Protein AF-A0A0F2J9I7-F1 (afdb_monomer_lite)

Structure (mmCIF, N/CA/C/O backbone):
data_AF-A0A0F2J9I7-F1
#
_entry.id   AF-A0A0F2J9I7-F1
#
loop_
_atom_site.group_PDB
_atom_site.id
_atom_site.type_symbol
_atom_site.label_atom_id
_atom_site.label_alt_id
_atom_site.label_comp_id
_atom_site.label_asym_id
_atom_site.label_entity_id
_atom_site.label_seq_id
_atom_site.pdbx_PDB_ins_code
_atom_site.Cartn_x
_atom_site.Cartn_y
_atom_site.Cartn_z
_atom_site.occupancy
_atom_site.B_iso_or_equiv
_atom_site.auth_seq_id
_atom_site.auth_comp_id
_atom_site.auth_asym_id
_atom_site.auth_atom_id
_atom_site.pdbx_PDB_model_num
ATOM 1 N N . MET A 1 1 ? -5.305 10.908 13.350 1.00 78.50 1 MET A N 1
ATOM 2 C CA . MET A 1 1 ? -6.358 9.866 13.290 1.00 78.50 1 MET A CA 1
ATOM 3 C C . MET A 1 1 ? -6.018 8.631 14.126 1.00 78.50 1 MET A C 1
ATOM 5 O O . MET A 1 1 ? -6.815 8.283 14.986 1.00 78.50 1 MET A O 1
ATOM 9 N N . LEU A 1 2 ? -4.831 8.025 13.977 1.00 87.38 2 LEU A N 1
ATOM 10 C CA . LEU A 1 2 ? -4.441 6.812 14.722 1.00 87.38 2 LEU A CA 1
ATOM 11 C C . LEU A 1 2 ? -4.554 6.945 16.258 1.00 87.38 2 LEU A C 1
ATOM 13 O O . LEU A 1 2 ? -5.110 6.076 16.919 1.00 87.38 2 LEU A O 1
ATOM 17 N N . ALA A 1 3 ? -4.096 8.063 16.831 1.00 89.31 3 ALA A N 1
ATOM 18 C CA . ALA A 1 3 ? -4.186 8.307 18.276 1.00 89.31 3 ALA A CA 1
ATOM 19 C C . ALA A 1 3 ? -5.640 8.332 18.792 1.00 89.31 3 ALA A C 1
ATOM 21 O O . ALA A 1 3 ? -5.944 7.789 19.852 1.00 89.31 3 ALA A O 1
ATOM 22 N N . GLN A 1 4 ? -6.560 8.916 18.018 1.00 90.62 4 GLN A N 1
ATOM 23 C CA . GLN A 1 4 ? -7.982 8.962 18.361 1.00 90.62 4 GLN A CA 1
ATOM 24 C C . GLN A 1 4 ? -8.631 7.577 18.244 1.00 90.62 4 GLN A C 1
ATOM 26 O O . GLN A 1 4 ? -9.429 7.204 19.102 1.00 90.62 4 GLN A O 1
ATOM 31 N N . ALA A 1 5 ? -8.240 6.797 17.233 1.00 90.69 5 ALA A N 1
ATOM 32 C CA . ALA A 1 5 ? -8.677 5.416 17.064 1.00 90.69 5 ALA A CA 1
ATOM 33 C C . ALA A 1 5 ? -8.221 4.530 18.237 1.00 90.69 5 ALA A C 1
ATOM 35 O O . ALA A 1 5 ? -9.033 3.798 18.792 1.00 90.69 5 ALA A O 1
ATOM 36 N N . LYS A 1 6 ? -6.967 4.664 18.694 1.00 91.31 6 LYS A N 1
ATOM 37 C CA . LYS A 1 6 ? -6.443 3.943 19.872 1.00 91.31 6 LYS A CA 1
ATOM 38 C C . LYS A 1 6 ? -7.169 4.319 21.162 1.00 91.31 6 LYS A C 1
ATOM 40 O O . LYS A 1 6 ? -7.486 3.446 21.964 1.00 91.31 6 LYS A O 1
ATOM 45 N N . LYS A 1 7 ? -7.497 5.604 21.338 1.00 94.06 7 LYS A N 1
ATOM 46 C CA . LYS A 1 7 ? -8.313 6.058 22.473 1.00 94.06 7 LYS A CA 1
ATOM 47 C C . LYS A 1 7 ? -9.696 5.399 22.464 1.00 94.06 7 LYS A C 1
ATOM 49 O O . LYS A 1 7 ? -10.128 4.879 23.484 1.00 94.06 7 LYS A O 1
ATOM 54 N N . ARG A 1 8 ? -10.364 5.373 21.306 1.00 92.75 8 ARG A N 1
ATOM 55 C CA . ARG A 1 8 ? -11.669 4.709 21.150 1.00 92.75 8 ARG A CA 1
ATOM 56 C C . ARG A 1 8 ? -11.585 3.196 21.341 1.00 92.75 8 ARG A C 1
ATOM 58 O O . ARG A 1 8 ? -12.471 2.633 21.969 1.00 92.75 8 ARG A O 1
ATOM 65 N N . LEU A 1 9 ? -10.523 2.559 20.856 1.00 92.88 9 LEU A N 1
ATOM 66 C CA . LEU A 1 9 ? -10.267 1.136 21.069 1.00 92.88 9 LEU A CA 1
ATOM 67 C C . LEU A 1 9 ? -10.207 0.799 22.564 1.00 92.88 9 LEU A C 1
ATOM 69 O O . LEU A 1 9 ? -10.856 -0.149 22.988 1.00 92.88 9 LEU A O 1
ATOM 73 N N . ALA A 1 10 ? -9.493 1.598 23.362 1.00 93.38 10 ALA A N 1
ATOM 74 C CA . ALA A 1 10 ? -9.392 1.384 24.806 1.00 93.38 10 ALA A CA 1
ATOM 75 C C . ALA A 1 10 ? -10.751 1.481 25.524 1.00 93.38 10 ALA A C 1
ATOM 77 O O . ALA A 1 10 ? -10.989 0.767 26.495 1.00 93.38 10 ALA A O 1
ATOM 78 N N . ASP A 1 11 ? -11.657 2.338 25.047 1.00 93.38 11 ASP A N 1
ATOM 79 C CA . ASP A 1 11 ? -13.017 2.420 25.585 1.00 93.38 11 ASP A CA 1
ATOM 80 C C . ASP A 1 11 ? -13.882 1.234 25.152 1.00 93.38 11 ASP A C 1
ATOM 82 O O . ASP A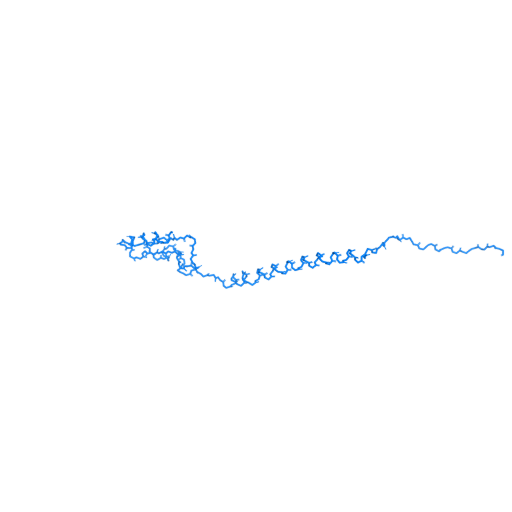 1 11 ? -14.610 0.676 25.968 1.00 93.38 11 ASP A O 1
ATOM 86 N N . VAL A 1 12 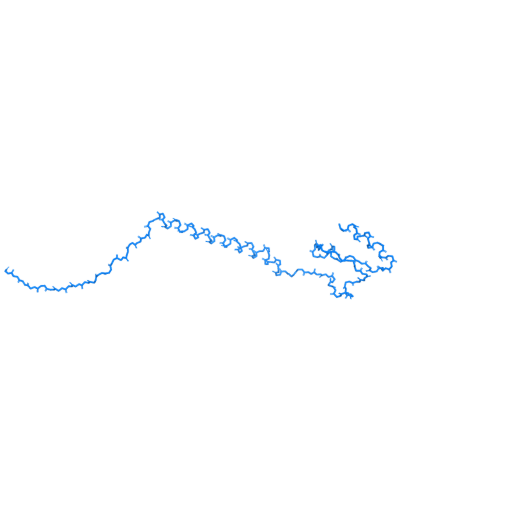? -13.772 0.808 23.893 1.00 93.00 12 VAL A N 1
ATOM 87 C CA . VAL A 1 12 ? -14.556 -0.308 23.343 1.00 93.00 12 VAL A CA 1
ATOM 88 C C . VAL A 1 12 ? -14.097 -1.658 23.897 1.00 93.00 12 VAL A C 1
ATOM 90 O O . VAL A 1 12 ? -14.937 -2.521 24.142 1.00 93.00 12 VAL A O 1
ATOM 93 N N . GLN A 1 13 ? -12.804 -1.829 24.190 1.00 93.19 13 GLN A N 1
ATOM 94 C CA . GLN A 1 13 ? -12.270 -3.059 24.789 1.00 93.19 13 GLN A CA 1
ATOM 95 C C . GLN A 1 13 ? -12.834 -3.365 26.180 1.00 93.19 13 GLN A C 1
ATOM 97 O O . GLN A 1 13 ? -12.838 -4.523 26.591 1.00 93.19 13 GLN A O 1
ATOM 102 N N . LYS A 1 14 ? -13.373 -2.359 26.882 1.00 93.44 14 LYS A N 1
ATOM 103 C CA . LYS A 1 14 ? -14.064 -2.554 28.167 1.00 93.44 14 LYS A CA 1
ATOM 104 C C . LYS A 1 14 ? -15.336 -3.394 28.018 1.00 93.44 14 LYS A C 1
ATOM 106 O O . LYS A 1 14 ? -15.720 -4.079 28.958 1.00 93.44 14 LYS A O 1
ATOM 111 N N . THR A 1 15 ? -15.988 -3.334 26.856 1.00 92.75 15 THR A N 1
ATOM 112 C CA . THR A 1 15 ? -17.224 -4.078 26.554 1.00 92.75 15 THR A CA 1
ATOM 113 C C . THR A 1 15 ? -16.966 -5.248 25.605 1.00 92.75 15 THR A C 1
ATOM 115 O O . THR A 1 15 ? -17.594 -6.293 25.736 1.00 92.75 15 THR A O 1
ATOM 118 N N . TYR A 1 16 ? -16.020 -5.096 24.676 1.00 91.50 16 TYR A N 1
ATOM 119 C CA . TYR A 1 16 ? -15.673 -6.089 23.661 1.00 91.50 16 TYR A CA 1
ATOM 120 C C . TYR A 1 16 ? -14.184 -6.448 23.761 1.00 91.50 16 TYR A C 1
ATOM 122 O O . TYR A 1 16 ? -13.353 -5.794 23.130 1.00 91.50 16 TYR A O 1
ATOM 130 N N . PRO A 1 17 ? -13.806 -7.494 24.520 1.00 90.06 17 PRO A N 1
ATOM 131 C CA . PRO A 1 17 ? -12.400 -7.799 24.805 1.00 90.06 17 PRO A CA 1
ATOM 132 C C . PRO A 1 17 ? -11.587 -8.198 23.564 1.00 90.06 17 PRO A C 1
ATOM 134 O O . PRO A 1 17 ? -10.365 -8.098 23.570 1.00 90.06 17 PRO A O 1
ATOM 137 N N . LYS A 1 18 ? -12.255 -8.631 22.488 1.00 91.12 18 LYS A N 1
ATOM 138 C CA . LYS A 1 18 ? -11.630 -8.994 21.207 1.00 91.12 18 LYS A CA 1
ATOM 139 C C . LYS A 1 18 ? -11.535 -7.831 20.214 1.00 91.12 18 LYS A C 1
ATOM 141 O O . LYS A 1 18 ? -11.104 -8.038 19.079 1.00 91.12 18 LYS A O 1
ATOM 146 N N . ALA A 1 19 ? -11.941 -6.626 20.615 1.00 92.44 19 ALA A N 1
ATOM 147 C CA . ALA A 1 19 ? -11.916 -5.477 19.732 1.00 92.44 19 ALA A CA 1
ATOM 148 C C . ALA A 1 19 ? -10.482 -5.127 19.316 1.00 92.44 19 ALA A C 1
ATOM 150 O O . ALA A 1 19 ? -9.562 -5.091 20.142 1.00 92.44 19 ALA A O 1
ATOM 151 N N . GLN A 1 20 ? -10.301 -4.832 18.031 1.00 90.81 20 GLN A N 1
ATOM 152 C CA . GLN A 1 20 ? -9.002 -4.541 17.432 1.00 90.81 20 GLN A CA 1
ATOM 153 C C . GLN A 1 20 ? -9.110 -3.494 16.323 1.00 90.81 20 GLN A C 1
ATOM 155 O O . GLN A 1 20 ? -10.174 -3.280 15.742 1.00 90.81 20 GLN A O 1
ATOM 160 N N . LEU A 1 21 ? -7.991 -2.831 16.029 1.00 91.31 21 LEU A N 1
ATOM 161 C CA . LEU A 1 21 ? -7.886 -1.913 14.900 1.00 91.31 21 LEU A CA 1
ATOM 162 C C . LEU A 1 21 ? -7.350 -2.654 13.679 1.00 91.31 21 LEU A C 1
ATOM 164 O O . LEU A 1 21 ? -6.217 -3.128 13.683 1.00 91.31 21 LEU A O 1
ATOM 168 N N . TYR A 1 22 ? -8.162 -2.709 12.632 1.00 89.75 22 TYR A N 1
ATOM 169 C CA . TYR A 1 22 ? -7.804 -3.297 11.352 1.00 89.75 22 TYR A CA 1
ATOM 170 C C . TYR A 1 22 ? -7.307 -2.212 10.391 1.00 89.75 22 TYR A C 1
ATOM 172 O O . TYR A 1 22 ? -7.924 -1.147 10.273 1.00 89.75 22 TYR A O 1
ATOM 180 N N . GLY A 1 23 ? -6.182 -2.478 9.720 1.00 87.38 23 GLY A N 1
ATOM 181 C CA . GLY A 1 23 ? -5.545 -1.542 8.787 1.00 87.38 23 GLY A CA 1
ATOM 182 C C . GLY A 1 23 ? -4.364 -0.733 9.344 1.00 87.38 23 GLY A C 1
ATOM 183 O O . GLY A 1 23 ? -3.711 -0.016 8.596 1.00 87.38 23 GLY A O 1
ATOM 184 N N . GLU A 1 24 ? -4.035 -0.840 10.640 1.00 83.88 24 GLU A N 1
ATOM 185 C CA . GLU A 1 24 ? -2.841 -0.167 11.196 1.00 83.88 24 GLU A CA 1
ATOM 186 C C . GLU A 1 24 ? -1.539 -0.820 10.710 1.00 83.88 24 GLU A C 1
ATOM 188 O O . GLU A 1 24 ? -0.576 -0.122 10.402 1.00 83.88 24 GLU A O 1
ATOM 193 N N . LYS A 1 25 ? -1.506 -2.155 10.663 1.00 80.75 25 LYS A N 1
ATOM 194 C CA . LYS A 1 25 ? -0.307 -2.946 10.332 1.00 80.75 25 LYS A CA 1
ATOM 195 C C . LYS A 1 25 ? -0.389 -3.594 8.956 1.00 80.75 25 LYS A C 1
ATOM 197 O O . LYS A 1 25 ? 0.634 -3.836 8.320 1.00 80.75 25 LYS A O 1
ATOM 202 N N . GLU A 1 26 ? -1.610 -3.843 8.502 1.00 83.12 26 GLU A N 1
ATOM 203 C CA . GLU A 1 26 ? -1.873 -4.525 7.247 1.00 83.12 26 GLU A CA 1
ATOM 204 C C . GLU A 1 26 ? -1.318 -3.729 6.065 1.00 83.12 26 GLU A C 1
ATOM 206 O O . GLU A 1 26 ? -1.573 -2.530 5.941 1.00 83.12 26 GLU A O 1
ATOM 211 N N . MET A 1 27 ? -0.554 -4.398 5.192 1.00 80.69 27 MET A N 1
ATOM 212 C CA . MET A 1 27 ? -0.041 -3.834 3.932 1.00 80.69 27 MET A CA 1
ATOM 213 C C . MET A 1 27 ? 0.804 -2.552 4.095 1.00 80.69 27 MET A C 1
ATOM 215 O O . MET A 1 27 ? 0.865 -1.732 3.180 1.00 80.69 27 MET A O 1
ATOM 219 N N . GLY A 1 28 ? 1.461 -2.370 5.248 1.00 76.81 28 GLY A N 1
ATOM 220 C CA . GLY A 1 28 ? 2.252 -1.166 5.545 1.00 76.81 28 GLY A CA 1
ATOM 221 C C . GLY A 1 28 ? 1.431 0.024 6.054 1.00 76.81 28 GLY A C 1
ATOM 222 O O . GLY A 1 28 ? 1.955 1.134 6.134 1.00 76.81 28 GLY A O 1
ATOM 223 N N . GLY A 1 29 ? 0.169 -0.212 6.423 1.00 80.25 29 GLY A N 1
ATOM 224 C CA . GLY A 1 29 ? -0.763 0.796 6.909 1.00 80.25 29 GLY A CA 1
ATOM 225 C C . GLY A 1 29 ? -1.712 1.260 5.806 1.00 80.25 29 GLY A C 1
ATOM 226 O O . GLY A 1 29 ? -1.298 1.709 4.737 1.00 80.25 29 GLY A O 1
ATOM 227 N N . THR A 1 30 ? -3.011 1.172 6.068 1.00 84.00 30 THR A N 1
ATOM 228 C CA . THR A 1 30 ? -4.052 1.606 5.136 1.00 84.00 30 THR A CA 1
ATOM 229 C C . THR A 1 30 ? -4.500 3.034 5.433 1.00 84.00 30 THR A C 1
ATOM 231 O O . THR A 1 30 ? -4.444 3.520 6.562 1.00 84.00 30 THR A O 1
ATOM 234 N N . THR A 1 31 ? -5.004 3.727 4.409 1.00 86.12 31 THR A N 1
ATOM 235 C CA . THR A 1 31 ? -5.584 5.074 4.568 1.00 86.12 31 THR A CA 1
ATOM 236 C C . THR A 1 31 ? -6.805 5.069 5.493 1.00 86.12 31 THR A C 1
ATOM 238 O O . THR A 1 31 ? -7.036 6.029 6.227 1.00 86.12 31 THR A O 1
ATOM 241 N N . PHE A 1 32 ? -7.575 3.979 5.474 1.00 86.56 32 PHE A N 1
ATOM 242 C CA . PHE A 1 32 ? -8.751 3.783 6.314 1.00 86.56 32 PHE A CA 1
ATOM 243 C C . PHE A 1 32 ? -8.438 2.804 7.435 1.00 86.56 32 PHE A C 1
ATOM 245 O O . PHE A 1 32 ? -7.876 1.742 7.185 1.00 86.56 32 PHE A O 1
ATOM 252 N N . LEU A 1 33 ? -8.832 3.157 8.654 1.00 89.69 33 LEU A N 1
ATOM 253 C CA . LEU A 1 33 ? -8.690 2.318 9.838 1.00 89.69 33 LEU A CA 1
ATOM 254 C C . LEU A 1 33 ? -10.081 1.923 10.310 1.00 89.69 33 LEU A C 1
ATOM 256 O O . LEU A 1 33 ? -10.928 2.794 10.519 1.00 89.69 33 LEU A O 1
ATOM 260 N N . TYR A 1 34 ? -10.292 0.631 10.517 1.00 89.81 34 TYR A N 1
ATOM 261 C CA . TYR A 1 34 ? -11.555 0.106 11.017 1.00 89.81 34 TYR A CA 1
ATOM 262 C C . TYR A 1 34 ? -11.388 -0.362 12.455 1.00 89.81 34 TYR A C 1
ATOM 264 O O . TYR A 1 34 ? -10.399 -1.003 12.800 1.00 89.81 34 TYR A O 1
ATOM 272 N N . LEU A 1 35 ? -12.364 -0.037 13.298 1.00 91.44 35 LEU A N 1
ATOM 273 C CA . LEU A 1 35 ? -12.458 -0.576 14.646 1.00 91.44 35 LEU A CA 1
ATOM 274 C C . LEU A 1 35 ? -13.405 -1.771 14.609 1.00 91.44 35 LEU A C 1
ATOM 276 O O . LEU A 1 35 ? -14.613 -1.598 14.451 1.00 91.44 35 LEU A O 1
ATOM 280 N N . LEU A 1 36 ? -12.848 -2.968 14.725 1.00 92.38 36 LEU A N 1
ATOM 281 C CA . LEU A 1 36 ? -13.614 -4.205 14.778 1.00 92.38 36 LEU A CA 1
ATOM 282 C C . LEU A 1 36 ? -13.917 -4.556 16.231 1.00 92.38 36 LEU A C 1
ATOM 284 O O . LEU A 1 36 ? -13.085 -4.321 17.108 1.00 92.38 36 LEU A O 1
ATOM 288 N N . LEU A 1 37 ? -15.094 -5.133 16.480 1.00 92.06 37 LEU A N 1
ATOM 289 C CA . LEU A 1 37 ? -15.495 -5.593 17.816 1.00 92.06 37 LEU A CA 1
ATOM 290 C C . LEU A 1 37 ? -15.019 -7.027 18.111 1.00 92.06 37 LEU A C 1
ATOM 292 O O . LEU A 1 37 ? -14.927 -7.416 19.272 1.00 92.06 37 LEU A O 1
ATOM 296 N N . ASP A 1 38 ? -14.688 -7.788 17.069 1.00 90.62 38 ASP A N 1
ATOM 297 C CA . ASP A 1 38 ? -14.168 -9.158 17.134 1.00 90.62 38 ASP A CA 1
ATOM 298 C C . ASP A 1 38 ? -13.072 -9.356 16.062 1.00 90.62 38 ASP A C 1
ATOM 300 O O . ASP A 1 38 ? -12.663 -8.412 15.384 1.00 90.62 38 ASP A O 1
ATOM 304 N N . SER A 1 39 ? -12.567 -10.577 15.919 1.00 88.56 39 SER A N 1
ATOM 305 C CA . SER A 1 39 ? -11.587 -10.973 14.910 1.00 88.56 39 SER A CA 1
ATOM 306 C C . SER A 1 39 ? -12.026 -10.633 13.472 1.00 88.56 39 SER A C 1
ATOM 308 O O . SER A 1 39 ? -13.221 -10.670 13.165 1.00 88.56 39 SER A O 1
ATOM 310 N N . PRO A 1 40 ? -11.079 -10.333 12.560 1.00 89.44 40 PRO A N 1
ATOM 311 C CA . PRO A 1 40 ? -11.380 -9.984 11.167 1.00 89.44 40 PRO A CA 1
ATOM 312 C C . PRO A 1 40 ? -12.183 -11.065 10.433 1.00 89.44 40 PRO A C 1
ATOM 314 O O . PRO A 1 40 ? -13.042 -10.746 9.615 1.00 89.44 40 PRO A O 1
ATOM 317 N N . GLU A 1 41 ? -11.961 -12.330 10.792 1.00 87.50 41 GLU A N 1
ATOM 318 C CA . GLU A 1 41 ? -12.610 -13.518 10.227 1.00 87.50 41 GLU A CA 1
ATOM 319 C C . GLU A 1 41 ? -14.137 -13.478 10.366 1.00 87.50 41 GLU A C 1
ATOM 321 O O . GLU A 1 41 ? -14.850 -13.823 9.425 1.00 87.50 41 GLU A O 1
ATOM 326 N N . VAL A 1 42 ? -14.646 -12.980 11.501 1.00 90.38 42 VAL A N 1
ATOM 327 C CA . VAL A 1 42 ? -16.092 -12.836 11.762 1.00 90.38 42 VAL A CA 1
ATOM 328 C C . VAL A 1 42 ? -16.742 -11.865 10.776 1.00 90.38 42 VAL A C 1
ATOM 330 O O . VAL A 1 42 ? -17.913 -12.007 10.431 1.00 90.38 42 VAL A O 1
ATOM 333 N N . TYR A 1 43 ? -15.971 -10.896 10.289 1.00 88.06 43 TYR A N 1
ATOM 334 C CA . TYR A 1 43 ? -16.411 -9.900 9.318 1.00 88.06 43 TYR A CA 1
ATOM 335 C C . TYR A 1 43 ? -16.035 -10.268 7.875 1.00 88.06 43 TYR A C 1
ATOM 337 O O . TYR A 1 43 ? -16.211 -9.449 6.975 1.00 88.06 43 TYR A O 1
ATOM 345 N N . GLY A 1 44 ? -15.497 -11.472 7.639 1.00 87.06 44 GLY A N 1
ATOM 346 C CA . GLY A 1 44 ? -15.008 -11.895 6.325 1.00 87.06 44 GLY A CA 1
ATOM 347 C C . GLY A 1 44 ? -13.780 -11.115 5.844 1.00 87.06 44 GLY A C 1
ATOM 348 O O . GLY A 1 44 ? -13.488 -11.104 4.648 1.00 87.06 44 GLY A O 1
ATOM 349 N N . LEU A 1 45 ? -13.067 -10.443 6.752 1.00 87.44 45 LEU A N 1
ATOM 350 C CA . LEU A 1 45 ? -11.847 -9.710 6.436 1.00 87.44 45 LEU A CA 1
ATOM 351 C C . LEU A 1 45 ? -10.622 -10.631 6.552 1.00 87.44 45 LEU A C 1
ATOM 353 O O . LEU A 1 45 ? -10.516 -11.405 7.507 1.00 87.44 45 LEU A O 1
ATOM 357 N N . PRO A 1 46 ? -9.664 -10.547 5.612 1.00 84.00 46 PRO A N 1
ATOM 358 C CA . PRO A 1 46 ? -8.457 -11.360 5.658 1.00 84.00 46 PRO A CA 1
ATOM 359 C C . PRO A 1 46 ? -7.566 -10.937 6.829 1.00 84.00 46 PRO A C 1
ATOM 361 O O . PRO A 1 46 ? -7.290 -9.754 7.003 1.00 84.00 46 PRO A O 1
ATOM 364 N N . VAL A 1 47 ? -7.066 -11.897 7.609 1.00 80.88 47 VAL A N 1
ATOM 365 C CA . VAL A 1 47 ? -6.197 -11.610 8.768 1.00 80.88 47 VAL A CA 1
ATO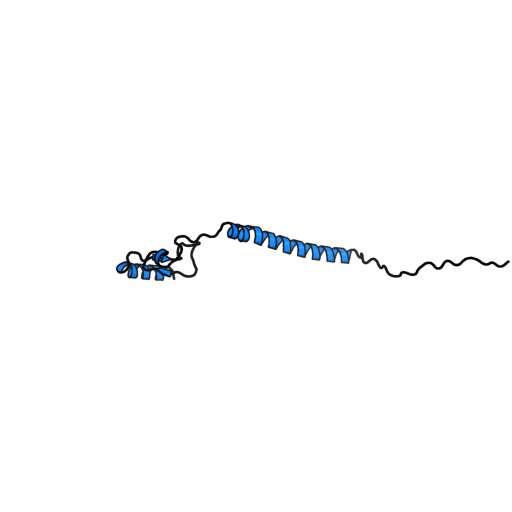M 366 C C . VAL A 1 47 ? -4.844 -11.034 8.345 1.00 80.88 47 VAL A C 1
ATOM 368 O O . VAL A 1 47 ? -4.318 -10.182 9.041 1.00 80.88 47 VAL A O 1
ATOM 371 N N . ASN A 1 48 ? -4.305 -11.474 7.202 1.00 78.81 48 ASN A N 1
ATOM 372 C CA . ASN A 1 48 ? -3.033 -11.001 6.647 1.00 78.81 48 ASN A CA 1
ATOM 373 C C . ASN A 1 48 ? -3.151 -10.792 5.125 1.00 78.81 48 ASN A C 1
ATOM 375 O O . ASN A 1 48 ? -2.767 -11.672 4.344 1.00 78.81 48 ASN A O 1
ATOM 379 N N . PRO A 1 49 ? -3.710 -9.663 4.659 1.00 78.75 49 PRO A N 1
ATOM 380 C CA . PRO A 1 49 ? -3.625 -9.289 3.253 1.00 78.75 49 PRO A CA 1
ATOM 381 C C . PRO A 1 49 ? -2.154 -9.180 2.826 1.00 78.75 49 PRO A C 1
ATOM 383 O O . PRO A 1 49 ? -1.356 -8.493 3.457 1.00 78.75 49 PRO A O 1
ATOM 386 N N . THR A 1 50 ? -1.793 -9.871 1.744 1.00 78.56 50 THR A N 1
ATOM 387 C CA . THR A 1 50 ? -0.432 -9.875 1.187 1.00 78.56 50 THR A CA 1
ATOM 388 C C . THR A 1 50 ? -0.464 -9.420 -0.268 1.00 78.56 50 THR A C 1
ATOM 390 O O . THR A 1 50 ? -1.361 -9.795 -1.025 1.00 78.56 50 THR A O 1
ATOM 393 N N . ILE A 1 51 ? 0.530 -8.627 -0.677 1.00 81.00 51 ILE A N 1
ATOM 394 C CA . ILE A 1 51 ? 0.729 -8.267 -2.085 1.00 81.00 51 ILE A CA 1
ATOM 395 C C . ILE A 1 51 ? 1.351 -9.473 -2.799 1.00 81.00 51 ILE A C 1
ATOM 397 O O . ILE A 1 51 ? 2.400 -9.954 -2.364 1.00 81.00 51 ILE A O 1
ATOM 401 N N . PRO A 1 52 ? 0.767 -9.967 -3.902 1.00 83.31 52 PRO A N 1
ATOM 402 C CA . PRO A 1 52 ? 1.390 -11.042 -4.660 1.00 83.31 52 PRO A CA 1
ATOM 403 C C . PRO A 1 52 ? 2.698 -10.552 -5.300 1.00 83.31 52 PRO A C 1
ATOM 405 O O . PRO A 1 52 ? 2.765 -9.451 -5.849 1.00 83.31 52 PRO A O 1
ATOM 408 N N . LEU A 1 53 ? 3.731 -11.400 -5.283 1.00 85.19 53 LEU A N 1
ATOM 409 C CA . LEU A 1 53 ? 5.078 -11.065 -5.774 1.00 85.19 53 LEU A CA 1
ATOM 410 C C . LEU A 1 53 ? 5.104 -10.591 -7.236 1.00 85.19 53 LEU A C 1
ATOM 412 O O . LEU A 1 53 ? 5.946 -9.776 -7.608 1.00 85.19 53 LEU A O 1
ATOM 416 N N . SER A 1 54 ? 4.167 -11.063 -8.061 1.00 87.88 54 SER A N 1
ATOM 417 C CA . SER A 1 54 ? 4.021 -10.636 -9.455 1.00 87.88 54 SER A CA 1
ATOM 418 C C . SER A 1 54 ? 3.707 -9.144 -9.588 1.00 87.88 54 SER A C 1
ATOM 420 O O . SER A 1 54 ? 4.247 -8.480 -10.472 1.00 87.88 54 SER A O 1
ATOM 422 N N . LEU A 1 55 ? 2.877 -8.596 -8.694 1.00 87.62 55 LEU A N 1
ATOM 423 C CA . LEU A 1 55 ? 2.555 -7.169 -8.675 1.00 87.62 55 LEU A CA 1
ATOM 424 C C . LEU A 1 55 ? 3.762 -6.331 -8.259 1.00 87.62 55 LEU A C 1
ATOM 426 O O . LEU A 1 55 ? 3.982 -5.268 -8.840 1.00 87.62 55 LEU A O 1
ATOM 430 N N . THR A 1 56 ? 4.548 -6.814 -7.298 1.00 85.06 56 THR A N 1
ATOM 431 C CA . THR A 1 56 ? 5.795 -6.162 -6.883 1.00 85.06 56 THR A CA 1
ATOM 432 C C . THR A 1 56 ? 6.785 -6.117 -8.044 1.00 85.06 56 THR A C 1
ATOM 434 O O . THR A 1 56 ? 7.239 -5.042 -8.422 1.00 85.06 56 THR A O 1
ATOM 437 N N . LEU A 1 57 ? 7.024 -7.252 -8.708 1.00 89.69 57 LEU A N 1
ATOM 438 C CA . LEU A 1 57 ? 7.925 -7.326 -9.862 1.00 89.69 57 LEU A CA 1
ATOM 439 C C . LEU A 1 57 ? 7.481 -6.409 -11.015 1.00 89.69 57 LEU A C 1
ATOM 441 O O . LEU A 1 57 ? 8.296 -5.707 -11.617 1.00 89.69 57 LEU A O 1
ATOM 445 N N . TRP A 1 58 ? 6.180 -6.384 -11.314 1.00 90.69 58 TRP A N 1
ATOM 446 C CA . TRP A 1 58 ? 5.627 -5.503 -12.339 1.00 90.69 58 TRP A CA 1
ATOM 447 C C . TRP A 1 58 ? 5.866 -4.023 -12.023 1.00 90.69 58 TRP A C 1
ATOM 449 O O . TRP A 1 58 ? 6.317 -3.268 -12.889 1.00 90.69 58 TRP A O 1
ATOM 459 N N . LYS A 1 59 ? 5.562 -3.602 -10.790 1.00 89.38 59 LYS A N 1
ATOM 460 C CA . LYS A 1 59 ? 5.661 -2.198 -10.374 1.00 89.38 59 LYS A CA 1
ATOM 461 C C . LYS A 1 59 ? 7.108 -1.725 -10.268 1.00 89.38 59 LYS A C 1
ATOM 463 O O . LYS A 1 59 ? 7.380 -0.609 -10.705 1.00 89.38 59 LYS A O 1
ATOM 468 N N . ASP A 1 60 ? 7.993 -2.562 -9.738 1.00 88.31 60 ASP A N 1
ATOM 469 C CA . ASP A 1 60 ? 9.347 -2.149 -9.359 1.00 88.31 60 ASP A CA 1
ATOM 470 C C . ASP A 1 60 ? 10.369 -2.359 -10.480 1.00 88.31 60 ASP A C 1
ATOM 472 O O . ASP A 1 60 ? 11.379 -1.662 -10.524 1.00 88.31 60 ASP A O 1
ATOM 476 N N . VAL A 1 61 ? 10.109 -3.281 -11.414 1.00 89.69 61 VAL A N 1
ATOM 477 C CA . VAL A 1 61 ? 11.054 -3.608 -12.495 1.00 89.69 61 VAL A CA 1
ATOM 478 C C . VAL A 1 61 ? 10.455 -3.312 -13.859 1.00 89.69 61 VAL A C 1
ATOM 480 O O . VAL A 1 61 ? 10.993 -2.508 -14.619 1.00 89.69 61 VAL A O 1
ATOM 483 N N . ILE A 1 62 ? 9.322 -3.933 -14.186 1.00 90.25 62 ILE A N 1
ATOM 484 C CA . ILE A 1 62 ? 8.821 -3.912 -15.566 1.00 90.25 62 ILE A CA 1
ATOM 485 C C . ILE A 1 62 ? 8.346 -2.509 -15.962 1.00 90.25 62 ILE A C 1
ATOM 487 O O . ILE A 1 62 ? 8.689 -2.016 -17.036 1.00 90.25 62 ILE A O 1
ATOM 491 N N . ARG A 1 63 ? 7.604 -1.827 -15.085 1.00 90.94 63 ARG A N 1
ATOM 492 C CA . ARG A 1 63 ? 7.091 -0.476 -15.339 1.00 90.94 63 ARG A CA 1
ATOM 493 C C . ARG A 1 63 ? 8.192 0.580 -15.547 1.00 90.94 63 ARG A C 1
ATOM 495 O O . ARG A 1 63 ? 8.096 1.303 -16.541 1.00 90.94 63 ARG A O 1
ATOM 502 N N . PRO A 1 64 ? 9.217 0.709 -14.681 1.00 91.12 64 PRO A N 1
ATOM 503 C CA . PRO A 1 64 ? 10.279 1.691 -14.903 1.00 91.12 64 PRO A CA 1
ATOM 504 C C . PRO A 1 64 ? 11.122 1.370 -16.141 1.00 91.12 64 PRO A C 1
ATOM 506 O O . PRO A 1 64 ? 11.393 2.272 -16.933 1.00 91.12 64 PRO A O 1
ATOM 509 N N . VAL A 1 65 ? 11.468 0.097 -16.369 1.00 92.88 65 VAL A N 1
ATOM 510 C CA . VAL A 1 65 ? 12.218 -0.318 -17.568 1.00 92.88 65 VAL A CA 1
ATOM 511 C C . VAL A 1 65 ? 11.423 -0.022 -18.840 1.00 92.88 65 VAL A C 1
ATOM 513 O O . VAL A 1 65 ? 11.968 0.540 -19.788 1.00 92.88 65 VAL A O 1
ATOM 516 N N . GLY A 1 66 ? 10.122 -0.323 -18.847 1.00 90.38 66 GLY A N 1
ATOM 517 C CA . GLY A 1 66 ? 9.232 0.010 -19.958 1.00 90.38 66 GLY A CA 1
ATOM 518 C C . GLY A 1 66 ? 9.181 1.515 -20.238 1.00 90.38 66 GLY A C 1
ATOM 519 O O . GLY A 1 66 ? 9.259 1.924 -21.394 1.00 90.38 66 GLY A O 1
ATOM 520 N N . GLY A 1 67 ? 9.127 2.348 -19.194 1.00 91.81 67 GLY A N 1
ATOM 521 C CA . GLY A 1 67 ? 9.169 3.807 -19.336 1.00 91.81 67 GLY A CA 1
ATOM 522 C C . GLY A 1 67 ? 10.463 4.311 -19.985 1.00 91.81 67 GLY A C 1
ATOM 523 O O . GLY A 1 67 ? 10.413 5.129 -20.904 1.00 91.81 67 GLY A O 1
ATOM 524 N N . ILE A 1 68 ? 11.614 3.781 -19.560 1.00 94.19 68 ILE A N 1
ATOM 525 C CA . ILE A 1 68 ? 12.921 4.116 -20.145 1.00 94.19 68 ILE A CA 1
ATOM 526 C C . ILE A 1 68 ? 12.992 3.662 -21.604 1.00 94.19 68 ILE A C 1
ATOM 528 O O . ILE A 1 68 ? 13.449 4.423 -22.453 1.00 94.19 68 ILE A O 1
ATOM 532 N N . ALA A 1 69 ? 12.517 2.455 -21.914 1.00 93.75 69 ALA A N 1
ATOM 533 C CA . ALA A 1 69 ? 12.528 1.924 -23.273 1.00 93.75 69 ALA A CA 1
ATOM 534 C C . ALA A 1 69 ? 11.695 2.790 -24.231 1.00 93.75 69 ALA A C 1
ATOM 536 O O . ALA A 1 69 ? 12.171 3.150 -25.306 1.00 93.75 69 ALA A O 1
ATOM 537 N N . VAL A 1 70 ? 10.482 3.180 -23.824 1.00 95.25 70 VAL A N 1
ATOM 538 C CA . VAL A 1 70 ? 9.618 4.067 -24.620 1.00 95.25 70 VAL A CA 1
ATOM 539 C C . VAL A 1 70 ? 10.264 5.441 -24.803 1.00 95.25 70 VAL A C 1
ATOM 541 O O . VAL A 1 70 ? 10.315 5.946 -25.924 1.00 95.25 70 VAL A O 1
ATOM 544 N N . GLY A 1 71 ? 10.806 6.031 -23.733 1.00 94.94 71 GLY A N 1
ATOM 545 C CA . GLY A 1 71 ? 11.501 7.319 -23.809 1.00 94.94 71 GLY A CA 1
ATOM 546 C C . GLY A 1 71 ? 12.741 7.273 -24.707 1.00 94.94 71 GLY A C 1
ATOM 547 O O . GLY A 1 71 ? 12.942 8.159 -25.535 1.00 94.94 71 GLY A O 1
ATOM 548 N N . GLY A 1 72 ? 13.538 6.209 -24.598 1.00 96.50 72 GLY A N 1
ATOM 549 C CA . GLY A 1 72 ? 14.723 5.984 -25.423 1.00 96.50 72 GLY A CA 1
ATOM 550 C C . GLY A 1 72 ? 14.381 5.787 -26.899 1.00 96.50 72 GLY A C 1
ATOM 551 O O . GLY A 1 72 ? 15.015 6.397 -27.757 1.00 96.50 72 GLY A O 1
ATOM 552 N N . ALA A 1 73 ? 13.344 5.002 -27.201 1.00 96.31 73 ALA A N 1
ATOM 553 C CA . ALA A 1 73 ? 12.861 4.819 -28.567 1.00 96.31 73 ALA A CA 1
ATOM 554 C C . ALA A 1 73 ? 12.369 6.142 -29.173 1.00 96.31 73 ALA A C 1
ATOM 556 O O . ALA A 1 73 ? 12.757 6.486 -30.288 1.00 96.31 73 ALA A O 1
ATOM 557 N N . ALA A 1 74 ? 11.579 6.920 -28.427 1.00 96.31 74 ALA A N 1
ATOM 558 C CA . ALA A 1 74 ? 11.118 8.231 -28.875 1.00 96.31 74 ALA A CA 1
ATOM 559 C C . ALA A 1 74 ? 12.294 9.185 -29.150 1.00 96.31 74 ALA A C 1
ATOM 561 O O . ALA A 1 74 ? 12.344 9.813 -30.208 1.00 96.31 74 ALA A O 1
ATOM 562 N N . ALA A 1 75 ? 13.277 9.249 -28.247 1.00 95.88 75 ALA A N 1
ATOM 563 C CA . ALA A 1 75 ? 14.471 10.071 -28.431 1.00 95.88 75 ALA A CA 1
ATOM 564 C C . ALA A 1 75 ? 15.290 9.637 -29.659 1.00 95.88 75 ALA A C 1
ATOM 566 O O . ALA A 1 75 ? 15.705 10.484 -30.447 1.00 95.88 75 ALA A O 1
ATOM 567 N N . ALA A 1 76 ? 15.477 8.331 -29.863 1.00 95.56 76 ALA A N 1
ATOM 568 C CA . ALA A 1 76 ? 16.200 7.797 -31.014 1.00 95.56 76 ALA A CA 1
AT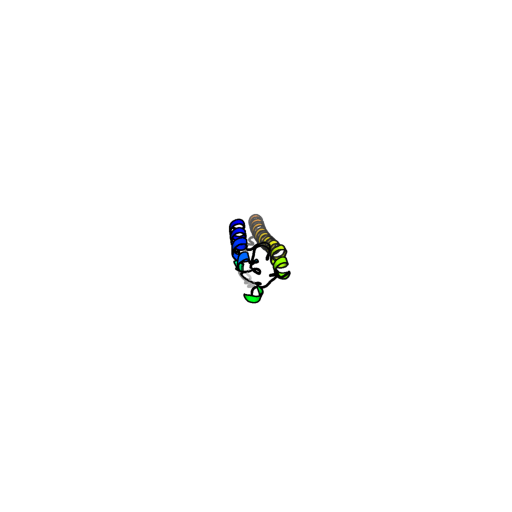OM 569 C C . ALA A 1 76 ? 15.509 8.137 -32.343 1.00 95.56 76 ALA A C 1
ATOM 571 O O . ALA A 1 76 ? 16.186 8.519 -33.296 1.00 95.56 76 ALA A O 1
ATOM 572 N N . VAL A 1 77 ? 14.175 8.057 -32.399 1.00 96.06 77 VAL A N 1
ATOM 573 C CA . VAL A 1 77 ? 13.400 8.466 -33.581 1.00 96.06 77 VAL A CA 1
ATOM 574 C C . VAL A 1 77 ? 13.595 9.952 -33.861 1.00 96.06 77 VAL A C 1
ATOM 576 O O . VAL A 1 77 ? 13.923 10.314 -34.987 1.00 96.06 77 VAL A O 1
ATOM 579 N N . VAL A 1 78 ? 13.459 10.812 -32.847 1.00 95.81 78 VAL A N 1
ATOM 580 C CA . VAL A 1 78 ? 13.652 12.261 -33.010 1.00 95.81 78 VAL A CA 1
ATOM 581 C C . VAL A 1 78 ? 15.067 12.561 -33.512 1.00 95.81 78 VAL A C 1
ATOM 583 O O . VAL A 1 78 ? 15.224 13.209 -34.545 1.00 95.81 78 VAL A O 1
ATOM 586 N N . ILE A 1 79 ? 16.099 12.037 -32.846 1.00 95.06 79 ILE A N 1
ATOM 587 C CA . ILE A 1 79 ? 17.502 12.239 -33.243 1.00 95.06 79 ILE A CA 1
ATOM 588 C C . ILE A 1 79 ? 17.746 11.718 -34.663 1.00 95.06 79 ILE A C 1
ATOM 590 O O . ILE A 1 79 ? 18.377 12.404 -35.464 1.00 95.06 79 ILE A O 1
ATOM 594 N N . GLY A 1 80 ? 17.229 10.534 -34.994 1.00 92.81 80 GLY A N 1
ATOM 595 C CA . GLY A 1 80 ? 17.375 9.925 -36.314 1.00 92.81 80 GLY A CA 1
ATOM 596 C C . GLY A 1 80 ? 16.735 10.756 -37.424 1.00 92.81 80 GLY A C 1
ATOM 597 O O . GLY A 1 80 ? 17.361 10.963 -38.462 1.00 92.81 80 GLY A O 1
ATOM 598 N N . VAL A 1 81 ? 15.530 11.286 -37.194 1.00 93.69 81 VAL A N 1
ATOM 599 C CA . VAL A 1 81 ? 14.841 12.173 -38.144 1.00 93.69 81 VAL A CA 1
ATOM 600 C C . VAL A 1 81 ? 15.629 13.468 -38.343 1.00 93.69 81 VAL A C 1
ATOM 602 O O . VAL A 1 81 ? 15.911 13.833 -39.481 1.00 93.69 81 VAL A O 1
ATOM 605 N N . PHE A 1 82 ? 16.061 14.133 -37.267 1.00 92.00 82 PHE A N 1
ATOM 606 C CA . PHE A 1 82 ? 16.866 15.356 -37.377 1.00 92.00 82 PHE A CA 1
ATOM 607 C C . PHE A 1 82 ? 18.213 15.112 -38.072 1.00 92.00 82 PHE A C 1
ATOM 609 O O . PHE A 1 82 ? 18.606 15.886 -38.944 1.00 92.00 82 PHE A O 1
ATOM 616 N N . ALA A 1 83 ? 18.906 14.020 -37.742 1.00 90.38 83 ALA A N 1
ATOM 617 C CA . ALA A 1 83 ? 20.156 13.650 -38.398 1.00 90.38 83 ALA A CA 1
ATOM 618 C C . ALA A 1 83 ? 19.949 13.341 -39.890 1.00 90.38 83 ALA A C 1
ATOM 620 O O . ALA A 1 83 ? 20.779 13.723 -40.712 1.00 90.38 83 ALA A O 1
ATOM 621 N N . ASN A 1 84 ? 18.843 12.686 -40.258 1.00 90.50 84 ASN A N 1
ATOM 622 C CA . ASN A 1 84 ? 18.497 12.414 -41.653 1.00 90.50 84 ASN A CA 1
ATOM 623 C C . ASN A 1 84 ? 18.190 13.706 -42.433 1.00 90.50 84 ASN A C 1
ATOM 625 O O . ASN A 1 84 ? 18.706 13.876 -43.538 1.00 90.50 84 ASN A O 1
ATOM 629 N N . LEU A 1 85 ? 17.439 14.634 -41.827 1.00 87.81 85 LEU A N 1
ATOM 630 C CA . LEU A 1 85 ? 17.122 15.946 -42.403 1.00 87.81 85 LEU A CA 1
ATOM 631 C C . LEU A 1 85 ? 18.384 16.782 -42.656 1.00 87.81 85 LEU A C 1
ATOM 633 O O . LEU A 1 85 ? 18.571 17.294 -43.757 1.00 87.81 85 LEU A O 1
ATOM 637 N N . LEU A 1 86 ? 19.288 16.874 -41.675 1.00 87.06 86 LEU A N 1
ATOM 638 C CA . LEU A 1 86 ? 20.546 17.624 -41.813 1.00 87.06 86 LEU A CA 1
ATOM 639 C C . LEU A 1 86 ? 21.504 17.005 -42.843 1.00 87.06 86 LEU A C 1
ATOM 641 O O . LEU A 1 86 ? 22.311 17.715 -43.438 1.00 87.06 86 LEU A O 1
ATOM 645 N N . ARG A 1 87 ? 21.420 15.689 -43.075 1.00 82.25 87 ARG A N 1
ATOM 646 C CA . ARG A 1 87 ? 22.268 14.970 -44.039 1.00 82.25 87 ARG A CA 1
ATOM 647 C C . ARG A 1 87 ? 21.773 15.082 -45.489 1.00 82.25 87 ARG A C 1
ATOM 649 O O . ARG A 1 87 ? 22.430 14.556 -46.382 1.00 82.25 87 ARG A O 1
ATOM 656 N N . GLY A 1 88 ? 20.648 15.763 -45.733 1.00 69.38 88 GLY A N 1
ATOM 657 C CA . GLY A 1 88 ? 20.192 16.151 -47.073 1.00 69.38 88 GLY A CA 1
ATOM 658 C C . GLY A 1 88 ? 19.747 14.999 -47.979 1.00 69.38 88 GLY A C 1
ATOM 659 O O . GLY A 1 88 ? 19.741 15.148 -49.197 1.00 69.38 88 GLY A O 1
ATOM 660 N N . ASN A 1 89 ? 19.378 13.838 -47.431 1.00 64.56 89 ASN A N 1
ATOM 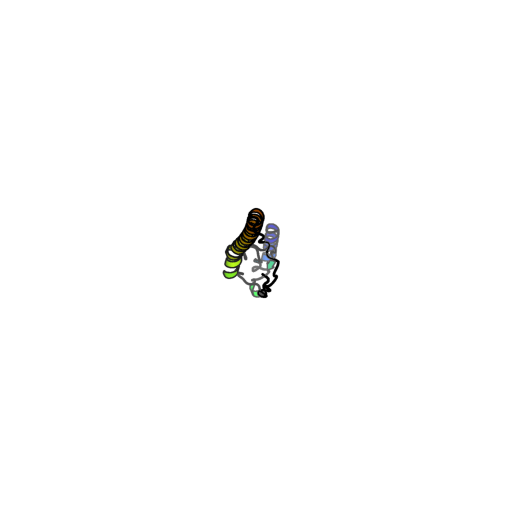661 C CA . ASN A 1 89 ? 19.109 12.643 -48.236 1.00 64.56 89 ASN A CA 1
ATOM 662 C C . ASN A 1 89 ? 17.640 12.522 -48.694 1.00 64.56 89 ASN A C 1
ATOM 664 O O . ASN A 1 89 ? 17.024 11.466 -48.535 1.00 64.56 89 ASN A O 1
ATOM 668 N N . TYR A 1 90 ? 17.101 13.572 -49.321 1.00 58.94 90 TYR A N 1
ATOM 669 C CA . TYR A 1 90 ? 15.970 13.435 -50.242 1.00 58.94 90 TYR A CA 1
ATOM 670 C C . TYR A 1 90 ? 16.533 13.168 -51.639 1.00 58.94 90 TYR A C 1
ATOM 672 O O . TYR A 1 90 ? 16.943 14.083 -52.351 1.00 58.94 90 TYR A O 1
ATOM 680 N N . ARG A 1 91 ? 16.589 11.890 -52.033 1.00 59.25 91 ARG A N 1
ATOM 681 C CA . ARG A 1 91 ? 16.810 11.532 -53.438 1.00 59.25 91 ARG A CA 1
ATOM 682 C C . ARG A 1 91 ? 15.577 11.973 -54.219 1.00 59.25 91 ARG A C 1
ATOM 684 O O . ARG A 1 91 ? 14.541 11.323 -54.147 1.00 59.25 91 ARG A O 1
ATOM 691 N N . SER A 1 92 ? 15.715 13.083 -54.936 1.00 54.56 92 SER A N 1
ATOM 692 C CA . SER A 1 92 ? 14.868 13.402 -56.082 1.00 54.56 92 SER A CA 1
ATOM 693 C C . SER A 1 92 ? 14.871 12.196 -57.027 1.00 54.56 92 SER A C 1
ATOM 695 O O . SER A 1 92 ? 15.936 11.702 -57.402 1.00 54.56 92 SER A O 1
ATOM 697 N N . GLY A 1 93 ? 13.687 11.665 -57.314 1.00 58.25 93 GLY A N 1
ATOM 698 C CA . GLY A 1 93 ? 13.488 10.428 -58.058 1.00 58.25 93 GLY A CA 1
ATOM 699 C C . GLY A 1 93 ? 12.083 10.363 -58.646 1.00 58.25 93 GLY A C 1
ATOM 700 O O . GLY A 1 93 ? 11.295 9.510 -58.260 1.00 58.25 93 GLY A O 1
ATOM 701 N N . GLY A 1 94 ? 11.797 11.296 -59.546 1.00 52.91 94 GLY A N 1
ATOM 702 C CA . GLY A 1 94 ? 10.810 11.233 -60.625 1.00 52.91 94 GLY A CA 1
ATOM 703 C C . GLY A 1 94 ? 11.408 12.138 -61.703 1.00 52.91 94 GLY A C 1
ATOM 704 O O . GLY A 1 94 ? 11.851 13.230 -61.374 1.00 52.91 94 GLY A O 1
ATOM 705 N N . ASP A 1 95 ? 11.709 11.669 -62.906 1.00 53.56 95 ASP A N 1
ATOM 706 C CA . ASP A 1 95 ? 10.705 11.180 -63.834 1.00 53.56 95 ASP A CA 1
ATOM 707 C C . ASP A 1 95 ? 11.144 9.932 -64.606 1.00 53.56 95 ASP A C 1
ATOM 709 O O . ASP A 1 95 ? 12.277 9.777 -65.062 1.00 53.56 95 ASP A O 1
ATOM 713 N N . SER A 1 96 ? 10.182 9.032 -64.732 1.00 59.41 96 SER A N 1
ATOM 714 C CA . SER A 1 96 ? 10.093 7.982 -65.731 1.00 59.41 96 SER A CA 1
ATOM 715 C C . SER A 1 96 ? 9.696 8.580 -67.081 1.00 59.41 96 SER A C 1
ATOM 717 O O . SER A 1 96 ? 8.563 9.032 -67.209 1.00 59.41 96 SER A O 1
ATOM 719 N N . GLU A 1 97 ? 10.569 8.501 -68.085 1.00 52.47 97 GLU A N 1
ATOM 720 C CA . GLU A 1 97 ? 10.166 8.443 -69.495 1.00 52.47 97 GLU A CA 1
ATOM 721 C C . GLU A 1 97 ? 11.014 7.381 -70.217 1.00 52.47 97 GLU A C 1
ATOM 723 O O . GLU A 1 97 ? 12.245 7.378 -70.166 1.00 52.47 97 GLU A O 1
ATOM 728 N N . ASP A 1 98 ? 10.302 6.423 -70.807 1.00 60.97 98 ASP A N 1
ATOM 729 C CA . ASP A 1 98 ? 10.779 5.212 -71.475 1.00 60.97 98 ASP A CA 1
ATOM 730 C C . ASP A 1 98 ? 11.593 5.482 -72.761 1.00 60.97 98 ASP A C 1
ATOM 732 O O . ASP A 1 98 ? 11.449 6.533 -73.393 1.00 60.97 98 ASP A O 1
ATOM 736 N N . PRO A 1 99 ? 12.422 4.522 -73.224 1.00 60.41 99 PRO A N 1
ATOM 737 C CA . PRO A 1 99 ? 13.226 4.687 -74.427 1.00 60.41 99 PRO A CA 1
ATOM 738 C C . PRO A 1 99 ? 12.385 4.424 -75.685 1.00 60.41 99 PRO A C 1
ATOM 740 O O . PRO A 1 99 ? 11.955 3.297 -75.928 1.00 60.41 99 PRO A O 1
ATOM 743 N N . VAL A 1 100 ? 12.213 5.430 -76.547 1.00 51.66 100 VAL A N 1
ATOM 744 C CA . VAL A 1 100 ? 11.788 5.215 -77.942 1.00 51.66 100 VAL A CA 1
ATOM 745 C C . VAL A 1 100 ? 13.006 5.354 -78.853 1.00 51.66 100 VAL A C 1
ATOM 747 O O . VAL A 1 100 ? 13.334 6.429 -79.348 1.00 51.66 100 VAL A O 1
ATOM 750 N N . ASP A 1 101 ? 13.686 4.226 -79.057 1.00 55.09 101 ASP A N 1
ATOM 751 C CA . ASP A 1 101 ? 14.590 4.000 -80.185 1.00 55.09 101 ASP A CA 1
ATOM 752 C C . ASP A 1 101 ? 13.756 3.733 -81.448 1.00 55.09 101 ASP A C 1
ATOM 754 O O . ASP A 1 101 ? 12.968 2.788 -81.501 1.00 55.09 101 ASP A O 1
ATOM 758 N N . SER A 1 102 ? 13.944 4.551 -82.484 1.00 48.56 102 SER A N 1
ATOM 759 C CA . SER A 1 102 ? 13.566 4.196 -83.852 1.00 48.56 102 SER A CA 1
ATOM 760 C C . SER A 1 102 ? 14.634 4.671 -84.837 1.00 48.56 102 SER A C 1
ATOM 762 O O . SER A 1 102 ? 14.697 5.828 -85.249 1.00 48.56 102 SER A O 1
ATOM 764 N N . LYS A 1 103 ? 15.512 3.722 -85.173 1.00 45.59 103 LYS A N 1
ATOM 765 C CA . LYS A 1 103 ? 16.262 3.539 -86.427 1.00 45.59 103 LYS A CA 1
ATOM 766 C C . LYS A 1 103 ? 16.084 4.590 -87.545 1.00 45.59 103 LYS A C 1
ATOM 768 O O . LYS A 1 103 ? 15.069 4.647 -88.227 1.00 45.59 103 LYS A O 1
ATOM 773 N N . LYS A 1 104 ? 17.223 5.200 -87.893 1.00 44.50 104 LYS A N 1
ATOM 774 C CA . LYS A 1 104 ? 17.978 5.009 -89.158 1.00 44.50 104 LYS A CA 1
ATOM 775 C C . LYS A 1 104 ? 17.175 4.924 -90.479 1.00 44.50 104 LYS A C 1
ATOM 777 O O . LYS A 1 104 ? 16.691 3.858 -90.847 1.00 44.50 104 LYS A O 1
ATOM 782 N N . GLY A 1 105 ? 17.266 5.984 -91.289 1.00 39.78 105 GLY A N 1
ATOM 783 C CA . GLY A 1 105 ? 17.047 5.985 -92.745 1.00 39.78 105 GLY A CA 1
ATOM 784 C C . GLY A 1 105 ? 17.729 7.205 -93.381 1.00 39.78 105 GLY A C 1
ATOM 785 O O . GLY A 1 105 ? 17.431 8.326 -92.994 1.00 39.78 105 GLY A O 1
ATOM 786 N N . GLY A 1 106 ? 18.720 6.976 -94.249 1.00 46.34 106 GLY A N 1
ATOM 787 C CA . GLY A 1 106 ? 19.791 7.925 -94.591 1.00 46.34 106 GLY A CA 1
ATOM 788 C C . GLY A 1 106 ? 19.500 9.048 -95.595 1.00 46.34 106 GLY A C 1
ATOM 789 O O . GLY A 1 106 ? 18.421 9.135 -96.171 1.00 46.34 106 GLY A O 1
ATOM 790 N N . ASN A 1 107 ? 20.529 9.868 -95.847 1.00 44.59 107 ASN A N 1
ATOM 791 C CA . ASN A 1 107 ? 20.714 10.570 -97.117 1.00 44.59 107 ASN A CA 1
ATOM 792 C C . ASN A 1 107 ? 22.180 11.007 -97.325 1.00 44.59 107 ASN A C 1
ATOM 794 O O . ASN A 1 107 ? 22.766 11.595 -96.418 1.00 44.59 107 ASN A O 1
ATOM 798 N N . LYS A 1 108 ? 22.640 10.774 -98.564 1.00 40.75 108 LYS A N 1
ATOM 799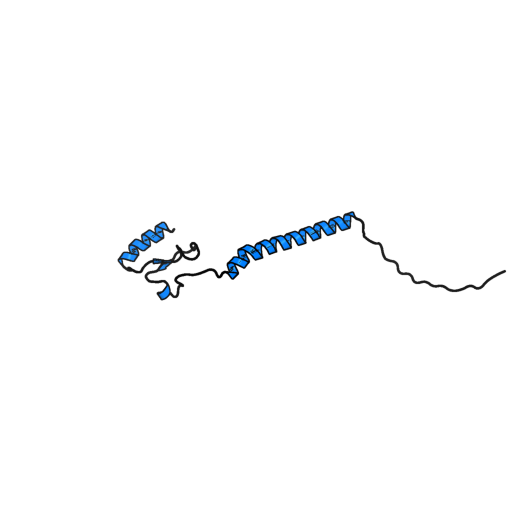 C CA . LYS A 1 108 ? 23.876 11.177 -99.268 1.00 40.75 108 LYS A CA 1
ATOM 800 C C . LYS A 1 108 ? 25.224 10.624 -98.814 1.00 40.75 108 LYS A C 1
ATOM 802 O O . LYS A 1 108 ? 25.750 11.061 -97.774 1.00 40.75 108 LYS A O 1
#

Radius of gyration: 37.29 Å; chains: 1; bounding box: 41×31×127 Å

Sequence (108 aa):
MLAQAKKRLADVQKTYPKAQLYGEKEMGGTTFLYLLLDSPEVYGLPVNPTIPLSLTLWKDVIRPVGGIAVGGAAAAVVIGVFANLLRGNYRSGGDSEDPVDSKKGGNK

Secondary structure (DSSP, 8-state):
-HHHHHHHHHHHTTT-TT-EEESSSGGG--SS-EEESS-GGGGT--SS----HHHHHIIIIIHHHHHHHHHHHHHHHHHHHHHHHHTT--------------------

pLDDT: mean 82.29, std 15.22, range [39.78, 96.5]

Foldseek 3Di:
DVVVLVVVQVVLCVVQVQWDWPQCPAPNGDPDIDTDSHDCVVVVHDNHDDDPVVVVCCVPPVVVVVVVVVVVVVVCVVVVVVVVVVVPPPPPDDDDDDDDDDDDDDDD